Protein AF-A0A7K1CAY2-F1 (afdb_monomer_lite)

Sequence (164 aa):
MCGIIALSARPTSRSTPRGADILARLDAAVACGHDIVAATAHLATVNDLLKGVPGVMALADNLELMAGIEARLARLDETIAVADVALESADLDPEGLEVAAARLIAARDVVWSIGRDRLRTARLVAELAGRDAGVAALSGYLMIQQAFAAIDRMEVRGRDSAGI

Radius of gyration: 18.16 Å; chains: 1; bounding box: 38×32×47 Å

Structure (mmCIF, N/CA/C/O backbone):
data_AF-A0A7K1CAY2-F1
#
_entry.id   AF-A0A7K1CAY2-F1
#
loop_
_atom_site.group_PDB
_atom_site.id
_atom_site.type_symbol
_atom_site.label_atom_id
_atom_site.label_alt_id
_atom_site.label_comp_id
_atom_site.label_asym_id
_atom_site.label_entity_id
_atom_site.label_seq_id
_atom_site.pdbx_PDB_ins_code
_atom_site.Cartn_x
_atom_site.Cartn_y
_atom_site.Cartn_z
_atom_site.occupancy
_atom_site.B_iso_or_equiv
_atom_site.auth_seq_id
_atom_site.auth_comp_id
_atom_site.auth_asym_id
_atom_site.auth_atom_id
_atom_site.pdbx_PDB_model_num
ATOM 1 N N . MET A 1 1 ? 18.525 18.758 18.098 1.00 61.78 1 MET A N 1
ATOM 2 C CA . MET A 1 1 ? 17.645 19.791 17.479 1.00 61.78 1 MET A CA 1
ATOM 3 C C . MET A 1 1 ? 16.191 19.370 17.675 1.00 61.78 1 MET A C 1
ATOM 5 O O . MET A 1 1 ? 15.855 18.280 17.239 1.00 61.78 1 MET A O 1
ATOM 9 N N . CYS A 1 2 ? 15.360 20.171 18.352 1.00 70.00 2 CYS A N 1
ATOM 10 C CA . CYS A 1 2 ? 14.014 19.748 18.777 1.00 70.00 2 CYS A CA 1
ATOM 11 C C . CYS A 1 2 ? 12.979 19.859 17.641 1.00 70.00 2 CYS A C 1
ATOM 13 O O . CYS A 1 2 ? 12.921 20.887 16.963 1.00 70.00 2 CYS A O 1
ATOM 15 N N . GLY A 1 3 ? 12.171 18.817 17.430 1.00 73.25 3 GLY A N 1
ATOM 16 C CA . GLY A 1 3 ? 11.009 18.827 16.531 1.00 73.25 3 GLY A CA 1
ATOM 17 C C . GLY A 1 3 ? 9.683 18.923 17.294 1.00 73.25 3 GLY A C 1
ATOM 18 O O . GLY A 1 3 ? 9.594 18.478 18.435 1.00 73.25 3 GLY A O 1
ATOM 19 N N . ILE A 1 4 ? 8.649 19.491 16.667 1.00 79.62 4 ILE A N 1
ATOM 20 C CA . ILE A 1 4 ? 7.267 19.469 17.174 1.00 79.62 4 ILE A CA 1
ATOM 21 C C . ILE A 1 4 ? 6.393 18.815 16.107 1.00 79.62 4 ILE A C 1
ATOM 23 O O . ILE A 1 4 ? 6.441 19.218 14.943 1.00 79.62 4 ILE A O 1
ATOM 27 N N . ILE A 1 5 ? 5.593 17.827 16.505 1.00 81.06 5 ILE A N 1
ATOM 28 C CA . ILE A 1 5 ? 4.565 17.220 15.661 1.00 81.06 5 ILE A CA 1
ATOM 29 C C . ILE A 1 5 ? 3.205 17.703 16.150 1.00 81.06 5 ILE A C 1
ATOM 31 O O . ILE A 1 5 ? 2.806 17.398 17.262 1.00 81.06 5 ILE A O 1
ATOM 35 N N . ALA A 1 6 ? 2.468 18.407 15.294 1.00 83.06 6 ALA A N 1
ATOM 36 C CA . ALA A 1 6 ? 1.074 18.746 15.551 1.00 83.06 6 ALA A CA 1
ATOM 37 C C . ALA A 1 6 ? 0.173 17.927 14.624 1.00 83.06 6 ALA A C 1
ATOM 39 O O . ALA A 1 6 ? 0.291 18.008 13.399 1.00 83.06 6 ALA A O 1
ATOM 40 N N . LEU A 1 7 ? -0.744 17.154 15.204 1.00 84.75 7 LEU A N 1
ATOM 41 C CA . LEU A 1 7 ? -1.746 16.395 14.462 1.00 84.75 7 LEU A CA 1
ATOM 42 C C . LEU A 1 7 ? -3.135 16.950 14.761 1.00 84.75 7 LEU A C 1
ATOM 44 O O . LEU A 1 7 ? -3.523 17.109 15.915 1.00 84.75 7 LEU A O 1
ATOM 48 N N . SER A 1 8 ? -3.912 17.201 13.711 1.00 83.62 8 SER A N 1
ATOM 49 C CA . SER A 1 8 ? -5.311 17.606 13.823 1.00 83.62 8 SER A CA 1
ATOM 50 C C . SER A 1 8 ? -6.178 16.645 13.021 1.00 83.62 8 SER A C 1
ATOM 52 O O . SER A 1 8 ? -6.005 16.498 11.810 1.00 83.62 8 SER A O 1
ATOM 54 N N . ALA A 1 9 ? -7.105 15.977 13.705 1.00 76.19 9 ALA A N 1
ATOM 55 C CA . ALA A 1 9 ? -8.081 15.112 13.062 1.00 76.19 9 ALA A CA 1
ATOM 56 C C . ALA A 1 9 ? -9.321 15.922 12.677 1.00 76.19 9 ALA A C 1
ATOM 58 O O . ALA A 1 9 ? -9.921 16.601 13.509 1.00 76.19 9 ALA A O 1
ATOM 59 N N . ARG A 1 10 ? -9.754 15.783 11.422 1.00 79.56 10 ARG A N 1
ATOM 60 C CA . ARG A 1 10 ? -11.102 16.167 10.995 1.00 79.56 10 ARG A CA 1
ATOM 61 C C . ARG A 1 10 ? -11.958 14.900 10.893 1.00 79.56 10 ARG A C 1
ATOM 63 O O . ARG A 1 10 ? -11.478 13.924 10.311 1.00 79.56 10 ARG A O 1
ATOM 70 N N . PRO A 1 11 ? -13.212 14.906 11.383 1.00 78.12 11 PRO A N 1
ATOM 71 C CA . PRO A 1 11 ? -14.149 13.818 11.129 1.00 78.12 11 PRO A CA 1
ATOM 72 C C . PRO A 1 11 ? -14.226 13.502 9.634 1.00 78.12 11 PRO A C 1
ATOM 74 O O . PRO A 1 11 ? -14.328 14.404 8.799 1.00 78.12 11 PRO A O 1
ATOM 77 N N . THR A 1 12 ? -14.132 12.221 9.286 1.00 80.75 12 THR A N 1
ATOM 78 C CA . THR A 1 12 ? -14.164 11.808 7.883 1.00 80.75 12 THR A CA 1
ATOM 79 C C . THR A 1 12 ? -15.585 11.883 7.324 1.00 80.75 12 THR A C 1
ATOM 81 O O . THR A 1 12 ? -16.537 11.474 7.982 1.00 80.75 12 THR A O 1
ATOM 84 N N . SER A 1 13 ? -15.726 12.396 6.102 1.00 84.88 13 SER A N 1
ATOM 85 C CA . SER A 1 13 ? -16.974 12.363 5.324 1.00 84.88 13 SER A CA 1
ATOM 86 C C . SER A 1 13 ? -16.949 11.310 4.212 1.00 84.88 13 SER A C 1
ATOM 88 O O . SER A 1 13 ? -17.942 11.124 3.511 1.00 84.88 13 SER A O 1
ATOM 90 N N . ARG A 1 14 ? -15.811 10.631 4.019 1.00 92.56 14 ARG A N 1
ATOM 91 C CA . ARG A 1 14 ? -15.640 9.617 2.978 1.00 92.56 14 ARG A CA 1
ATOM 92 C C . ARG A 1 14 ? -16.197 8.286 3.471 1.00 92.56 14 ARG A C 1
ATOM 94 O O . ARG A 1 14 ? -15.875 7.852 4.573 1.00 92.56 14 ARG A O 1
ATOM 101 N N . SER A 1 15 ? -16.994 7.628 2.636 1.00 93.00 15 SER A N 1
ATOM 102 C CA . SER A 1 15 ? -17.505 6.288 2.922 1.00 93.00 15 SER A CA 1
ATOM 103 C C . SER A 1 15 ? -16.371 5.267 3.016 1.00 93.00 15 SER A C 1
ATOM 105 O O . SER A 1 15 ? -15.391 5.340 2.266 1.00 93.00 15 SER A O 1
ATOM 107 N N . THR A 1 16 ? -16.533 4.278 3.894 1.00 96.12 16 THR A N 1
ATOM 108 C CA . THR A 1 16 ? -15.648 3.111 3.963 1.00 96.12 16 THR A CA 1
ATOM 109 C C . THR A 1 16 ? -15.616 2.412 2.598 1.00 96.12 16 THR A C 1
ATOM 111 O O . THR A 1 16 ? -16.679 2.059 2.081 1.00 96.12 16 THR A O 1
ATOM 114 N N . PRO A 1 17 ? -14.437 2.242 1.971 1.00 96.75 17 PRO A N 1
ATOM 115 C CA . PRO A 1 17 ? -14.335 1.530 0.704 1.00 96.75 17 PRO A CA 1
ATOM 116 C C . PRO A 1 17 ? -14.711 0.059 0.899 1.00 96.75 17 PRO A C 1
ATOM 118 O O . PRO A 1 17 ? -14.364 -0.552 1.910 1.00 96.75 17 PRO A O 1
ATOM 121 N N . ARG A 1 18 ? -15.406 -0.529 -0.077 1.00 97.12 18 ARG A N 1
ATOM 122 C CA . ARG A 1 18 ? -15.761 -1.951 -0.015 1.00 97.12 18 ARG A CA 1
ATOM 123 C C . ARG A 1 18 ? -14.544 -2.798 -0.376 1.00 97.12 18 ARG A C 1
ATOM 125 O O . ARG A 1 18 ? -13.857 -2.503 -1.352 1.00 97.12 18 ARG A O 1
ATOM 132 N N . GLY A 1 19 ? -14.332 -3.892 0.356 1.00 97.56 19 GLY A N 1
ATOM 133 C CA . GLY A 1 19 ? -13.241 -4.836 0.083 1.00 97.56 19 GLY A CA 1
ATOM 134 C C . GLY A 1 19 ? -13.245 -5.350 -1.360 1.00 97.56 19 GLY A C 1
ATOM 135 O O . GLY A 1 19 ? -12.201 -5.375 -2.002 1.00 97.56 19 GLY A O 1
ATOM 136 N N . ALA A 1 20 ? -14.427 -5.645 -1.912 1.00 97.62 20 ALA A N 1
ATOM 137 C CA . ALA A 1 20 ? -14.576 -6.070 -3.304 1.00 97.62 20 ALA A CA 1
ATOM 138 C C . ALA A 1 20 ? -14.075 -5.021 -4.315 1.00 97.62 20 ALA A C 1
ATOM 140 O O . ALA A 1 20 ? -13.412 -5.383 -5.282 1.00 97.62 20 ALA A O 1
ATOM 141 N N . ASP A 1 21 ? -14.329 -3.727 -4.076 1.00 97.69 21 ASP A N 1
ATOM 142 C CA . ASP A 1 21 ? -13.867 -2.652 -4.966 1.00 97.69 21 ASP A CA 1
ATOM 143 C C . ASP A 1 21 ? -12.334 -2.508 -4.914 1.00 97.69 21 ASP A C 1
ATOM 145 O O . ASP A 1 21 ? -11.694 -2.237 -5.932 1.00 97.69 21 ASP A O 1
ATOM 149 N N . ILE A 1 22 ? -11.738 -2.712 -3.731 1.00 98.50 22 ILE A N 1
ATOM 150 C CA . ILE A 1 22 ? -10.280 -2.701 -3.535 1.00 98.50 22 ILE A CA 1
ATOM 151 C C . ILE A 1 22 ? -9.638 -3.875 -4.278 1.00 98.50 22 ILE A C 1
ATOM 153 O O . ILE A 1 22 ? -8.713 -3.671 -5.065 1.00 98.50 22 ILE A O 1
ATOM 157 N N . LEU A 1 23 ? -10.141 -5.093 -4.056 1.00 98.69 23 LEU A N 1
ATOM 158 C CA . LEU A 1 23 ? -9.601 -6.302 -4.676 1.00 98.69 23 LEU A CA 1
ATOM 159 C C . LEU A 1 23 ? -9.759 -6.268 -6.197 1.00 98.69 23 LEU A C 1
ATOM 161 O O . LEU A 1 23 ? -8.784 -6.527 -6.891 1.00 98.69 23 LEU A O 1
ATOM 165 N N . ALA A 1 24 ? -10.913 -5.839 -6.715 1.00 98.50 24 ALA A N 1
ATOM 166 C CA . ALA A 1 24 ? -11.129 -5.704 -8.154 1.00 98.50 24 ALA A CA 1
ATOM 167 C C . ALA A 1 24 ? -10.134 -4.730 -8.810 1.00 98.50 24 ALA A C 1
ATOM 169 O O . ALA A 1 24 ? -9.645 -4.984 -9.909 1.00 98.50 24 ALA A O 1
ATOM 170 N N . ARG A 1 25 ? -9.788 -3.621 -8.139 1.00 98.44 25 ARG A N 1
ATOM 171 C CA . ARG A 1 25 ? -8.772 -2.688 -8.653 1.00 98.44 25 ARG A CA 1
ATOM 172 C C . ARG A 1 25 ? -7.358 -3.251 -8.599 1.00 98.44 25 ARG A C 1
ATOM 174 O O . ARG A 1 25 ? -6.581 -2.980 -9.508 1.00 98.44 25 ARG A O 1
ATOM 181 N N . LEU A 1 26 ? -7.018 -4.011 -7.564 1.00 98.69 26 LEU A N 1
ATOM 182 C 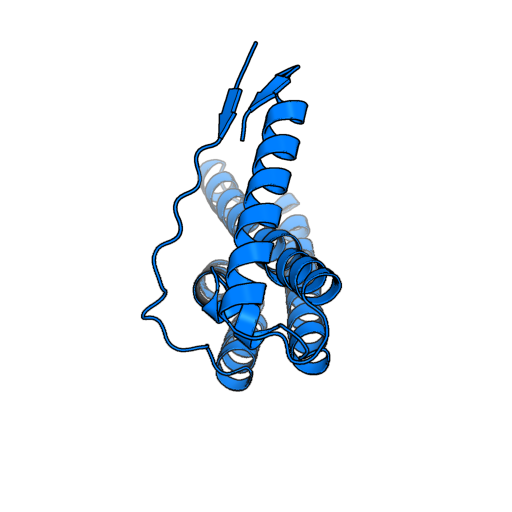CA . LEU A 1 26 ? -5.728 -4.696 -7.496 1.00 98.69 26 LEU A CA 1
ATOM 183 C C . LEU A 1 26 ? -5.630 -5.814 -8.538 1.00 98.69 26 LEU A C 1
ATOM 185 O O . LEU A 1 26 ? -4.582 -5.977 -9.151 1.00 98.69 26 LEU A O 1
ATOM 189 N N . ASP A 1 27 ? -6.721 -6.535 -8.791 1.00 98.75 27 ASP A N 1
ATOM 190 C CA . ASP A 1 27 ? -6.794 -7.527 -9.864 1.00 98.75 27 ASP A CA 1
ATOM 191 C C . ASP A 1 27 ? -6.616 -6.862 -11.238 1.00 98.75 27 ASP A C 1
ATOM 193 O O . ASP A 1 27 ? -5.882 -7.383 -12.075 1.00 98.75 27 ASP A O 1
ATOM 197 N N . ALA A 1 28 ? -7.187 -5.669 -11.450 1.00 98.62 28 ALA A N 1
ATOM 198 C CA . ALA A 1 28 ? -6.926 -4.869 -12.648 1.00 98.62 28 ALA A CA 1
ATOM 199 C C . ALA A 1 28 ? -5.451 -4.441 -12.760 1.00 98.62 28 ALA A C 1
ATOM 201 O O . ALA A 1 28 ? -4.879 -4.544 -13.840 1.00 98.62 28 ALA A O 1
ATOM 202 N N . ALA A 1 29 ? -4.815 -4.035 -11.652 1.00 98.56 29 ALA A N 1
ATOM 203 C CA . ALA A 1 29 ? -3.386 -3.711 -11.635 1.00 98.56 29 ALA A CA 1
ATOM 204 C C . ALA A 1 29 ? -2.517 -4.918 -12.025 1.00 98.56 29 ALA A C 1
ATOM 206 O O . ALA A 1 29 ? -1.588 -4.780 -12.812 1.00 98.56 29 ALA A O 1
ATOM 207 N N . VAL A 1 30 ? -2.838 -6.110 -11.510 1.00 98.44 30 VAL A N 1
ATOM 208 C CA . VAL A 1 30 ? -2.148 -7.361 -11.868 1.00 98.44 30 VAL A CA 1
ATOM 209 C C . VAL A 1 30 ? -2.375 -7.712 -13.342 1.00 98.44 30 VAL A C 1
ATOM 211 O O . VAL A 1 30 ? -1.454 -8.167 -14.017 1.00 98.44 30 VAL A O 1
ATOM 214 N N . ALA A 1 31 ? -3.582 -7.485 -13.864 1.00 98.31 31 ALA A N 1
ATOM 215 C CA . ALA A 1 31 ? -3.920 -7.767 -15.258 1.00 98.31 31 ALA A CA 1
ATOM 216 C C . ALA A 1 31 ? -3.187 -6.864 -16.269 1.00 98.31 31 ALA A C 1
ATOM 218 O O . ALA A 1 31 ? -3.067 -7.249 -17.431 1.00 98.31 31 ALA A O 1
ATOM 219 N N . CYS A 1 32 ? -2.660 -5.706 -15.848 1.00 97.81 32 CYS A N 1
ATOM 220 C CA . CYS A 1 32 ? -1.808 -4.854 -16.687 1.00 97.81 32 CYS A CA 1
ATOM 221 C C . CYS A 1 32 ? -0.493 -5.540 -17.102 1.00 97.81 32 CYS A C 1
ATOM 223 O O . CYS A 1 32 ? 0.124 -5.126 -18.086 1.00 97.81 32 CYS A O 1
ATOM 225 N N . GLY A 1 33 ? -0.054 -6.580 -16.382 1.00 94.88 33 GLY A N 1
ATOM 226 C CA . GLY A 1 33 ? 1.194 -7.284 -16.669 1.00 94.88 33 GLY A CA 1
ATOM 227 C C . GLY A 1 33 ? 2.387 -6.326 -16.677 1.00 94.88 33 GLY A C 1
ATOM 228 O O . GLY A 1 33 ? 2.654 -5.655 -15.686 1.00 94.88 33 GLY A O 1
ATOM 229 N N . HIS A 1 34 ? 3.083 -6.238 -17.811 1.00 92.25 34 HIS A N 1
ATOM 230 C CA . HIS A 1 34 ? 4.277 -5.401 -17.968 1.00 92.25 34 HIS A CA 1
ATOM 231 C C . HIS A 1 34 ? 3.980 -3.908 -18.215 1.00 92.25 34 HIS A C 1
ATOM 233 O O . HIS A 1 34 ? 4.918 -3.116 -18.302 1.00 92.25 34 HIS A O 1
ATOM 239 N N . ASP A 1 35 ? 2.711 -3.488 -18.320 1.00 96.88 35 ASP A N 1
ATOM 240 C CA . ASP A 1 35 ? 2.365 -2.061 -18.338 1.00 96.88 35 ASP A CA 1
ATOM 241 C C . ASP A 1 35 ? 2.425 -1.479 -16.916 1.00 96.88 35 ASP A C 1
ATOM 243 O O . ASP A 1 35 ? 1.424 -1.343 -16.205 1.00 96.88 35 ASP A O 1
ATOM 247 N N . ILE A 1 36 ? 3.648 -1.136 -16.503 1.00 97.19 36 ILE A N 1
ATOM 248 C CA . ILE A 1 36 ? 3.950 -0.589 -15.177 1.00 97.19 36 ILE A CA 1
ATOM 249 C C . ILE A 1 36 ? 3.214 0.730 -14.931 1.00 97.19 36 ILE A C 1
ATOM 251 O O . ILE A 1 36 ? 2.810 1.008 -13.801 1.00 97.19 36 ILE A O 1
ATOM 255 N N . VAL A 1 37 ? 3.000 1.547 -15.965 1.00 97.69 37 VAL A N 1
ATOM 256 C CA . VAL A 1 37 ? 2.333 2.847 -15.816 1.00 97.69 37 VAL A CA 1
ATOM 257 C C . VAL A 1 37 ? 0.858 2.639 -15.487 1.00 97.69 37 VAL A C 1
ATOM 259 O O . VAL A 1 37 ? 0.359 3.220 -14.517 1.00 97.69 37 VAL A O 1
ATOM 262 N N . ALA A 1 38 ? 0.172 1.773 -16.236 1.00 98.00 38 ALA A N 1
ATOM 263 C CA . ALA A 1 38 ? -1.222 1.439 -15.966 1.00 98.00 38 ALA A CA 1
ATOM 264 C C . ALA A 1 38 ? -1.389 0.761 -14.595 1.00 98.00 38 ALA A C 1
ATOM 266 O O . ALA A 1 38 ? -2.250 1.168 -13.807 1.00 98.00 38 ALA A O 1
ATOM 267 N N . ALA A 1 39 ? -0.521 -0.201 -14.258 1.00 98.38 39 ALA A N 1
ATOM 268 C CA . ALA A 1 39 ? -0.533 -0.862 -12.952 1.00 98.38 39 ALA A CA 1
ATOM 269 C C . ALA A 1 39 ? -0.361 0.148 -11.802 1.00 98.38 39 ALA A C 1
ATOM 271 O O . ALA A 1 39 ? -1.125 0.138 -10.831 1.00 98.38 39 ALA A O 1
ATOM 272 N N . THR A 1 40 ? 0.585 1.082 -11.942 1.00 98.62 40 THR A N 1
ATOM 273 C CA . THR A 1 40 ? 0.852 2.132 -10.946 1.00 98.62 40 THR A CA 1
ATOM 274 C C . THR A 1 40 ? -0.357 3.042 -10.740 1.00 98.62 40 THR A C 1
ATOM 276 O O . THR A 1 40 ? -0.668 3.392 -9.602 1.00 98.62 40 THR A O 1
ATOM 279 N N . ALA A 1 41 ? -1.101 3.386 -11.795 1.00 98.62 41 ALA A N 1
ATOM 280 C CA . ALA A 1 41 ? -2.312 4.201 -11.676 1.00 98.62 41 ALA A CA 1
ATOM 281 C C . ALA A 1 41 ? -3.426 3.495 -10.872 1.00 98.62 41 ALA A C 1
ATOM 283 O O . ALA A 1 41 ? -4.094 4.110 -10.026 1.00 98.62 41 ALA A O 1
ATOM 284 N N . HIS A 1 42 ? -3.605 2.187 -11.083 1.00 98.62 42 HIS A N 1
ATOM 285 C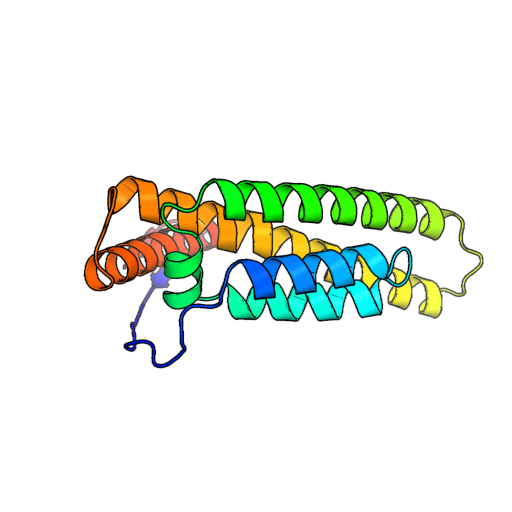 CA . HIS A 1 42 ? -4.525 1.382 -10.279 1.00 98.62 42 HIS A CA 1
ATOM 286 C C . HIS A 1 42 ? -4.084 1.316 -8.812 1.00 98.62 42 HIS A C 1
ATOM 288 O O . HIS A 1 42 ? -4.905 1.548 -7.917 1.00 98.62 42 HIS A O 1
ATOM 294 N N . LEU A 1 43 ? -2.793 1.081 -8.564 1.00 98.62 43 LEU A N 1
ATOM 295 C CA . LEU A 1 43 ? -2.217 1.041 -7.220 1.00 98.62 43 LEU A CA 1
ATOM 296 C C . LEU A 1 43 ? -2.336 2.380 -6.494 1.00 98.62 43 LEU A C 1
ATOM 298 O O . LEU A 1 43 ? -2.717 2.406 -5.326 1.00 98.62 43 LEU A O 1
ATOM 302 N N . ALA A 1 44 ? -2.100 3.498 -7.182 1.00 98.56 44 ALA A N 1
ATOM 303 C CA . ALA A 1 44 ? -2.269 4.835 -6.621 1.00 98.56 44 ALA A CA 1
ATOM 304 C C . ALA A 1 44 ? -3.712 5.060 -6.154 1.00 98.56 44 ALA A C 1
ATOM 306 O O . ALA A 1 44 ? -3.939 5.530 -5.037 1.00 98.56 44 ALA A O 1
ATOM 307 N N . THR A 1 45 ? -4.691 4.615 -6.948 1.00 98.44 45 THR A N 1
ATOM 308 C CA . THR A 1 45 ? -6.100 4.694 -6.546 1.00 98.44 45 THR A CA 1
ATOM 309 C C . THR A 1 45 ? -6.387 3.844 -5.306 1.00 98.44 45 THR A C 1
ATOM 311 O O . THR A 1 45 ? -7.092 4.289 -4.402 1.00 98.44 45 THR A O 1
ATOM 314 N N . VAL A 1 46 ? -5.848 2.624 -5.230 1.00 98.56 46 VAL A N 1
ATOM 315 C CA . VAL A 1 46 ? -6.013 1.759 -4.049 1.00 98.56 46 VAL A CA 1
ATOM 316 C C . VAL A 1 46 ? -5.364 2.388 -2.817 1.00 98.56 46 VAL A C 1
ATOM 318 O O . VAL A 1 46 ? -5.987 2.441 -1.757 1.00 98.56 46 VAL A O 1
ATOM 321 N N . ASN A 1 47 ? -4.154 2.931 -2.956 1.00 98.44 47 ASN A N 1
ATOM 322 C CA . ASN A 1 47 ? -3.472 3.648 -1.884 1.00 98.44 47 ASN A CA 1
ATOM 323 C C . ASN A 1 47 ? -4.340 4.798 -1.350 1.00 98.44 47 ASN A C 1
ATOM 325 O O . ASN A 1 47 ? -4.488 4.939 -0.137 1.00 98.44 47 ASN A O 1
ATOM 329 N N . ASP A 1 48 ? -4.970 5.572 -2.238 1.00 97.31 48 ASP A N 1
ATOM 330 C CA . ASP A 1 48 ? -5.878 6.660 -1.866 1.00 97.31 48 ASP A CA 1
ATOM 331 C C . ASP A 1 48 ? -7.151 6.168 -1.171 1.00 97.31 48 ASP A C 1
ATOM 333 O O . ASP A 1 48 ? -7.557 6.730 -0.148 1.00 97.31 48 ASP A O 1
ATOM 337 N N . LEU A 1 49 ? -7.753 5.079 -1.658 1.00 97.31 49 LEU A N 1
ATOM 338 C CA . LEU A 1 49 ? -8.906 4.455 -1.008 1.00 97.31 49 LEU A CA 1
ATOM 339 C C . LEU A 1 49 ? -8.581 3.994 0.418 1.00 97.31 49 LEU A C 1
ATOM 341 O O . LEU A 1 49 ? -9.445 4.072 1.294 1.00 97.31 49 LEU A O 1
ATOM 345 N N . LEU A 1 50 ? -7.346 3.570 0.677 1.00 97.69 50 LEU A N 1
ATOM 346 C CA . LEU A 1 50 ? -6.900 3.084 1.982 1.00 97.69 50 LEU A CA 1
ATOM 347 C C . LEU A 1 50 ? -6.395 4.193 2.925 1.00 97.69 50 LEU A C 1
ATOM 349 O O . LEU A 1 50 ? -6.025 3.905 4.064 1.00 97.69 50 LEU A O 1
ATOM 353 N N . LYS A 1 51 ? -6.390 5.467 2.512 1.00 94.75 51 LYS A N 1
ATOM 354 C CA . LYS A 1 51 ? -5.945 6.576 3.375 1.00 94.75 51 LYS A CA 1
ATOM 355 C C . LYS A 1 51 ? -6.929 6.886 4.506 1.00 94.75 51 LYS A C 1
ATOM 357 O O . LYS A 1 51 ? -8.132 7.049 4.292 1.00 94.75 51 LYS A O 1
ATOM 362 N N . GLY A 1 52 ? -6.389 7.122 5.699 1.00 93.81 52 GLY A N 1
ATOM 363 C CA . GLY A 1 52 ? -7.137 7.657 6.837 1.00 93.81 52 GLY A CA 1
ATOM 364 C C . GLY A 1 52 ? -8.117 6.663 7.463 1.00 93.81 52 GLY A C 1
ATOM 365 O O . GLY A 1 52 ? -8.074 5.463 7.196 1.00 93.81 52 GLY A O 1
ATOM 366 N N . VAL A 1 53 ? -9.024 7.189 8.290 1.00 95.00 53 VAL A N 1
ATOM 367 C CA . VAL A 1 53 ? -9.986 6.390 9.069 1.00 95.00 53 VAL A CA 1
ATOM 368 C C . VAL A 1 53 ? -10.835 5.446 8.205 1.00 95.00 53 VAL A C 1
ATOM 370 O O . VAL A 1 53 ? -10.917 4.281 8.575 1.00 95.00 53 VAL A O 1
ATOM 373 N N . PRO A 1 54 ? -11.398 5.840 7.041 1.00 95.56 54 PRO A N 1
ATOM 374 C CA . PRO A 1 54 ? -12.203 4.910 6.243 1.00 95.56 54 PRO A CA 1
ATOM 375 C C . PRO A 1 54 ? -11.396 3.715 5.724 1.00 95.56 54 PRO A C 1
ATOM 377 O O . PRO A 1 54 ? -11.920 2.611 5.644 1.00 95.56 54 PRO A O 1
ATOM 380 N N . GLY A 1 55 ? -10.116 3.915 5.392 1.00 96.75 55 GLY A N 1
ATOM 381 C CA . GLY A 1 55 ? -9.233 2.819 4.997 1.00 96.75 55 GLY A CA 1
ATOM 382 C C . GLY A 1 55 ? -8.956 1.863 6.154 1.00 96.75 55 GLY A C 1
ATOM 383 O O . GLY A 1 55 ? -9.057 0.654 5.982 1.00 96.75 55 GLY A O 1
ATOM 384 N N . VAL A 1 56 ? -8.695 2.403 7.349 1.00 96.56 56 VAL A N 1
ATOM 385 C CA . VAL A 1 56 ? -8.562 1.591 8.567 1.00 96.56 56 VAL A CA 1
ATOM 386 C C . VAL A 1 56 ? -9.850 0.828 8.853 1.00 96.56 56 VAL A C 1
ATOM 388 O O . VAL A 1 56 ? -9.779 -0.362 9.096 1.00 96.56 56 VAL A O 1
ATOM 391 N N . MET A 1 57 ? -11.020 1.459 8.753 1.00 95.50 57 MET A N 1
ATOM 392 C CA . MET A 1 57 ? -12.310 0.788 8.960 1.00 95.50 57 MET A CA 1
ATOM 393 C C . MET A 1 57 ? -12.564 -0.352 7.970 1.00 95.50 57 MET A C 1
ATOM 395 O O . MET A 1 57 ? -13.221 -1.320 8.325 1.00 95.50 57 MET A O 1
ATOM 399 N N . ALA A 1 58 ? -12.078 -0.243 6.730 1.00 96.56 58 ALA A N 1
ATOM 400 C CA . ALA A 1 58 ? -12.222 -1.316 5.749 1.00 96.56 58 ALA A CA 1
ATOM 401 C C . ALA A 1 58 ? -11.334 -2.530 6.072 1.00 96.56 58 ALA A C 1
ATOM 403 O O . ALA A 1 58 ? -11.690 -3.655 5.728 1.00 96.56 58 ALA A O 1
ATOM 404 N N . LEU A 1 59 ? -10.175 -2.287 6.691 1.00 96.88 59 LEU A N 1
ATOM 405 C CA . LEU A 1 59 ? -9.140 -3.288 6.959 1.00 96.88 59 LEU A CA 1
ATOM 406 C C . LEU A 1 59 ? -9.210 -3.874 8.376 1.00 96.88 59 LEU A C 1
ATOM 408 O O . LEU A 1 59 ? -8.833 -5.027 8.569 1.00 96.88 59 LEU A O 1
ATOM 412 N N . ALA A 1 60 ? -9.646 -3.083 9.358 1.00 92.44 60 ALA A N 1
ATOM 413 C CA . ALA A 1 60 ? -9.754 -3.489 10.753 1.00 92.44 60 ALA A CA 1
ATOM 414 C C . ALA A 1 60 ? -10.670 -4.711 10.862 1.00 92.44 60 ALA A C 1
ATOM 416 O O . ALA A 1 60 ? -11.732 -4.753 10.244 1.00 92.44 60 ALA A O 1
ATOM 417 N N . ASP A 1 61 ? -10.210 -5.723 11.596 1.00 85.81 61 ASP A N 1
ATOM 418 C CA . ASP A 1 61 ? -10.876 -7.020 11.765 1.00 85.81 61 ASP A CA 1
ATOM 419 C C . ASP A 1 61 ? -11.188 -7.792 10.462 1.00 85.81 61 ASP A C 1
ATOM 421 O O . ASP A 1 61 ? -11.877 -8.810 10.494 1.00 85.81 61 ASP A O 1
ATOM 425 N N . ASN A 1 62 ? -10.628 -7.390 9.312 1.00 94.00 62 ASN A N 1
ATOM 426 C CA . ASN A 1 62 ? -10.843 -8.056 8.025 1.00 94.00 62 ASN A CA 1
ATOM 427 C C . ASN A 1 62 ? -9.579 -8.760 7.511 1.00 94.00 62 ASN A C 1
ATOM 429 O O . ASN A 1 62 ? -8.958 -8.354 6.525 1.00 94.00 62 ASN A O 1
ATOM 433 N N . LEU A 1 63 ? -9.200 -9.845 8.190 1.00 93.69 63 LEU A N 1
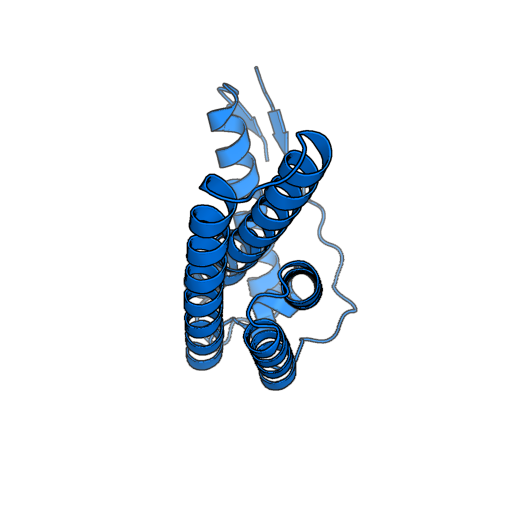ATOM 434 C CA . LEU A 1 63 ? -7.986 -10.611 7.881 1.00 93.69 63 LEU A CA 1
ATOM 435 C C . LEU A 1 63 ? -7.971 -11.164 6.448 1.00 93.69 63 LEU A C 1
ATOM 437 O O . LEU A 1 63 ? -6.914 -11.193 5.818 1.00 93.69 63 LEU A O 1
ATOM 441 N N . GLU A 1 64 ? -9.131 -11.561 5.922 1.00 96.94 64 GLU A N 1
ATOM 442 C CA . GLU A 1 64 ? -9.259 -12.070 4.554 1.00 96.94 64 GLU A CA 1
ATOM 443 C C . GLU A 1 64 ? -8.947 -10.983 3.519 1.00 96.94 64 GLU A C 1
ATOM 445 O O . GLU A 1 64 ? -8.158 -11.213 2.602 1.00 96.94 64 GLU A O 1
ATOM 450 N N . LEU A 1 65 ? -9.491 -9.773 3.693 1.00 97.81 65 LEU A N 1
ATOM 451 C CA . LEU A 1 65 ? -9.169 -8.647 2.818 1.00 97.81 65 LEU A CA 1
ATOM 452 C C . LEU A 1 65 ? -7.682 -8.295 2.895 1.00 97.81 65 LEU A C 1
ATOM 454 O O . LEU A 1 65 ? -7.063 -8.062 1.858 1.00 97.81 65 LEU A O 1
ATOM 458 N N . MET A 1 66 ? -7.096 -8.278 4.096 1.00 97.88 66 MET A N 1
ATOM 459 C CA . MET A 1 66 ? -5.669 -7.987 4.259 1.00 97.88 66 MET A CA 1
ATOM 460 C C . MET A 1 66 ? -4.801 -9.004 3.515 1.00 97.88 66 MET A C 1
ATOM 462 O O . MET A 1 66 ? -3.960 -8.603 2.713 1.00 97.88 66 MET A O 1
ATOM 466 N N . ALA A 1 67 ? -5.050 -10.301 3.717 1.00 98.25 67 ALA A N 1
ATOM 467 C CA . ALA A 1 67 ? -4.336 -11.368 3.018 1.00 98.25 67 ALA A CA 1
ATOM 468 C C . ALA A 1 67 ? -4.548 -11.291 1.496 1.00 98.25 67 ALA A C 1
ATOM 470 O O . ALA A 1 67 ? -3.611 -11.466 0.716 1.00 98.25 67 ALA A O 1
ATOM 471 N N . GLY A 1 68 ? -5.770 -10.964 1.064 1.00 98.62 68 GLY A N 1
ATOM 472 C CA . GLY A 1 68 ? -6.108 -10.762 -0.339 1.00 98.62 68 GLY A CA 1
ATOM 473 C C . GLY A 1 68 ? -5.306 -9.632 -0.985 1.00 98.62 68 GLY A C 1
ATOM 474 O O . GLY A 1 68 ? -4.816 -9.811 -2.102 1.00 98.62 68 GLY A O 1
ATOM 475 N N . ILE A 1 69 ? -5.141 -8.500 -0.293 1.00 98.75 69 ILE A N 1
ATOM 476 C CA . ILE A 1 69 ? -4.315 -7.378 -0.755 1.00 98.75 69 ILE A CA 1
ATOM 477 C C . ILE A 1 69 ? -2.842 -7.793 -0.803 1.00 98.75 69 ILE A C 1
ATOM 479 O O . ILE A 1 69 ? -2.198 -7.588 -1.828 1.00 98.75 69 ILE A O 1
ATOM 483 N N . GLU A 1 70 ? -2.314 -8.414 0.254 1.00 98.56 70 GLU A N 1
ATOM 484 C CA . GLU A 1 70 ? -0.902 -8.825 0.321 1.00 98.56 70 GLU A CA 1
ATOM 485 C C . GLU A 1 70 ? -0.510 -9.781 -0.799 1.00 98.56 70 GLU A C 1
ATOM 487 O O . GLU A 1 70 ? 0.519 -9.579 -1.439 1.00 98.56 70 GLU A O 1
ATOM 492 N N . ALA A 1 71 ? -1.357 -10.765 -1.101 1.00 98.62 71 ALA A N 1
ATOM 493 C CA . ALA A 1 71 ? -1.114 -11.689 -2.202 1.00 98.62 71 ALA A CA 1
ATOM 494 C C . ALA A 1 71 ? -0.982 -10.964 -3.555 1.00 98.62 71 ALA A C 1
ATOM 496 O O . ALA A 1 71 ? -0.193 -11.366 -4.407 1.00 98.62 71 ALA A O 1
ATOM 497 N N . ARG A 1 72 ? -1.739 -9.883 -3.767 1.00 98.62 72 ARG A N 1
ATOM 498 C CA . ARG A 1 72 ? -1.692 -9.094 -5.009 1.00 98.62 72 ARG A CA 1
ATOM 499 C C . ARG A 1 72 ? -0.483 -8.171 -5.049 1.00 98.62 72 ARG A C 1
ATOM 501 O O . ARG A 1 72 ? 0.147 -8.074 -6.096 1.00 98.62 72 ARG A O 1
ATOM 508 N N . LEU A 1 73 ? -0.127 -7.556 -3.920 1.00 98.62 73 LEU A N 1
ATOM 509 C CA . LEU A 1 73 ? 1.106 -6.774 -3.810 1.00 98.62 73 LEU A CA 1
ATOM 510 C C . LEU A 1 73 ? 2.339 -7.639 -4.082 1.00 98.62 73 LEU A C 1
ATOM 512 O O . LEU A 1 73 ? 3.180 -7.226 -4.864 1.00 98.62 73 LEU A O 1
ATOM 516 N N . ALA A 1 74 ? 2.395 -8.863 -3.546 1.00 98.44 74 ALA A N 1
ATOM 517 C CA . ALA A 1 74 ? 3.502 -9.787 -3.800 1.00 98.44 74 ALA A CA 1
ATOM 518 C C . ALA A 1 74 ? 3.663 -10.125 -5.295 1.00 98.44 74 ALA A C 1
ATOM 520 O O . ALA A 1 74 ? 4.776 -10.135 -5.814 1.00 98.44 74 ALA A O 1
ATOM 521 N N . ARG A 1 75 ? 2.553 -10.343 -6.014 1.00 98.12 75 ARG A N 1
ATOM 522 C CA . ARG A 1 75 ? 2.578 -10.577 -7.472 1.00 98.12 75 ARG A CA 1
ATOM 523 C C . ARG A 1 75 ? 3.050 -9.348 -8.254 1.00 98.12 75 ARG A C 1
ATOM 525 O O . ARG A 1 75 ? 3.732 -9.482 -9.269 1.00 98.12 75 ARG A O 1
ATOM 532 N N . LEU A 1 76 ? 2.668 -8.155 -7.805 1.00 98.38 76 LEU A N 1
ATOM 533 C CA . LEU A 1 76 ? 3.105 -6.900 -8.416 1.00 98.38 76 LEU A CA 1
ATOM 534 C C . LEU A 1 76 ? 4.585 -6.628 -8.143 1.00 98.38 76 LEU A C 1
ATOM 536 O O . LEU A 1 76 ? 5.283 -6.227 -9.064 1.00 98.38 76 LEU A O 1
ATOM 540 N N . ASP A 1 77 ? 5.073 -6.907 -6.934 1.00 97.94 77 ASP A N 1
ATOM 541 C CA . ASP A 1 77 ? 6.497 -6.821 -6.598 1.00 97.94 77 ASP A CA 1
ATOM 542 C C . ASP A 1 77 ? 7.339 -7.748 -7.481 1.00 97.94 77 ASP A C 1
ATOM 544 O O . ASP A 1 77 ? 8.361 -7.322 -8.014 1.00 97.94 77 ASP A O 1
ATOM 548 N N . GLU A 1 78 ? 6.892 -8.987 -7.710 1.00 97.75 78 GLU A N 1
ATOM 549 C CA . GLU A 1 78 ? 7.552 -9.912 -8.641 1.00 97.75 78 GLU A CA 1
ATOM 550 C C . GLU A 1 78 ? 7.575 -9.354 -10.073 1.00 97.75 78 GLU A C 1
ATOM 552 O O . GLU A 1 78 ? 8.614 -9.355 -10.730 1.00 97.75 78 GLU A O 1
ATOM 557 N N . THR A 1 79 ? 6.451 -8.801 -10.538 1.00 97.69 79 THR A N 1
ATOM 558 C CA . THR A 1 79 ? 6.353 -8.189 -11.874 1.00 97.69 79 THR A CA 1
ATOM 559 C C . THR A 1 79 ? 7.290 -6.984 -12.018 1.00 97.69 79 THR A C 1
ATOM 561 O O . THR A 1 79 ? 7.971 -6.845 -13.034 1.00 97.69 79 THR A O 1
ATOM 564 N N . ILE A 1 80 ? 7.362 -6.127 -10.993 1.00 97.56 80 ILE A N 1
ATOM 565 C CA . ILE A 1 80 ? 8.271 -4.975 -10.948 1.00 97.56 80 ILE A CA 1
ATOM 566 C C . ILE A 1 80 ? 9.725 -5.452 -10.956 1.00 97.56 80 ILE A C 1
ATOM 568 O O . ILE A 1 80 ? 10.522 -4.901 -11.706 1.00 97.56 80 ILE A O 1
ATOM 572 N N . ALA A 1 81 ? 10.069 -6.484 -10.181 1.00 97.06 81 ALA A N 1
ATOM 573 C CA . ALA A 1 81 ? 11.423 -7.033 -10.134 1.00 97.06 81 ALA A CA 1
ATOM 574 C C . ALA A 1 81 ? 11.870 -7.609 -11.488 1.00 97.06 81 ALA A C 1
ATOM 576 O O . ALA A 1 81 ? 12.998 -7.375 -11.914 1.00 97.06 81 ALA A O 1
ATOM 577 N N . VAL A 1 82 ? 10.983 -8.313 -12.198 1.00 96.81 82 VAL A N 1
ATOM 578 C CA . VAL A 1 82 ? 11.263 -8.802 -13.559 1.00 96.81 82 VAL A CA 1
ATOM 579 C C . VAL A 1 82 ? 11.502 -7.639 -14.527 1.00 96.81 82 VAL A C 1
ATOM 581 O O . VAL A 1 82 ? 12.433 -7.692 -15.331 1.00 96.81 82 VAL A O 1
ATOM 584 N N . ALA A 1 83 ? 10.696 -6.577 -14.443 1.00 96.06 83 ALA A N 1
ATOM 585 C CA . ALA A 1 83 ? 10.864 -5.393 -15.284 1.00 96.06 83 ALA A CA 1
ATOM 586 C C . ALA A 1 83 ? 12.162 -4.620 -14.973 1.00 96.06 83 ALA A C 1
ATOM 588 O O . ALA A 1 83 ? 12.790 -4.103 -15.892 1.00 96.06 83 ALA A O 1
ATOM 589 N N . ASP A 1 84 ? 12.580 -4.588 -13.705 1.00 96.19 84 ASP A N 1
ATOM 590 C CA . ASP A 1 84 ? 13.848 -4.004 -13.242 1.00 96.19 84 ASP A CA 1
ATOM 591 C C . ASP A 1 84 ? 15.047 -4.719 -13.880 1.00 96.19 84 ASP A C 1
ATOM 593 O O . ASP A 1 84 ? 15.887 -4.084 -14.512 1.00 96.19 84 ASP A O 1
ATOM 597 N N . VAL A 1 85 ? 15.066 -6.057 -13.829 1.00 96.44 85 VAL A N 1
ATOM 598 C CA . VAL A 1 85 ? 16.117 -6.875 -14.464 1.00 96.44 85 VAL A CA 1
ATOM 599 C C . VAL A 1 85 ? 16.122 -6.702 -15.984 1.00 96.44 85 VAL A C 1
ATOM 601 O O . VAL A 1 85 ? 17.182 -6.607 -16.600 1.00 96.44 85 VAL A O 1
ATOM 604 N N . ALA A 1 86 ? 14.947 -6.639 -16.616 1.00 94.75 86 ALA A N 1
ATOM 605 C CA . ALA A 1 86 ? 14.859 -6.407 -18.056 1.00 94.75 86 ALA A CA 1
ATOM 606 C C . ALA A 1 86 ? 15.450 -5.043 -18.456 1.00 94.75 86 ALA A C 1
ATOM 608 O O . ALA A 1 86 ? 16.082 -4.937 -19.510 1.00 94.75 86 ALA A O 1
ATOM 609 N N . LEU A 1 87 ? 15.290 -4.023 -17.604 1.00 94.94 87 LEU A N 1
ATOM 610 C CA . LEU A 1 87 ? 15.788 -2.674 -17.855 1.00 94.94 87 LEU A CA 1
ATOM 611 C C . LEU A 1 87 ? 17.323 -2.604 -17.901 1.00 94.94 87 LEU A C 1
ATOM 613 O O . LEU A 1 87 ? 17.860 -1.835 -18.693 1.00 94.94 87 LEU A O 1
ATOM 617 N N . GLU A 1 88 ? 18.030 -3.442 -17.134 1.00 93.00 88 GLU A N 1
ATOM 618 C CA . GLU A 1 88 ? 19.505 -3.492 -17.120 1.00 93.00 88 GLU A CA 1
ATOM 619 C C . GLU A 1 88 ? 20.121 -3.853 -18.482 1.00 93.00 88 GLU A C 1
ATOM 621 O O . GLU A 1 88 ? 21.266 -3.505 -18.765 1.00 93.00 88 GLU A O 1
ATOM 626 N N . SER A 1 89 ? 19.364 -4.554 -19.330 1.00 93.88 89 SER A N 1
ATOM 627 C CA . SER A 1 89 ? 19.797 -5.005 -20.660 1.00 93.88 89 SER A CA 1
ATOM 628 C C . SER A 1 89 ? 19.074 -4.301 -21.812 1.00 93.88 89 SER A C 1
ATOM 630 O O . SER A 1 89 ? 19.239 -4.685 -22.971 1.00 93.88 89 SER A O 1
ATOM 632 N N . ALA A 1 90 ? 18.255 -3.291 -21.506 1.00 93.12 90 ALA A N 1
ATOM 633 C CA . ALA A 1 90 ? 17.462 -2.586 -22.499 1.00 93.12 90 ALA A CA 1
ATOM 634 C C . ALA A 1 90 ? 18.341 -1.677 -23.374 1.00 93.12 90 ALA A C 1
ATOM 636 O O . ALA A 1 90 ? 19.130 -0.879 -22.871 1.00 93.12 90 ALA A O 1
ATOM 637 N N . ASP A 1 91 ? 18.161 -1.765 -24.692 1.00 95.56 91 ASP A N 1
ATOM 638 C CA . ASP A 1 91 ? 18.798 -0.870 -25.664 1.00 95.56 91 ASP A CA 1
ATOM 639 C C . ASP A 1 91 ? 17.993 0.437 -25.764 1.00 95.56 91 ASP A C 1
ATOM 641 O O . ASP A 1 91 ? 17.175 0.633 -26.666 1.00 95.56 91 ASP A O 1
ATOM 645 N N . LEU A 1 92 ? 18.144 1.283 -24.745 1.00 95.19 92 LEU A N 1
ATOM 646 C CA . LEU A 1 92 ? 17.525 2.603 -24.639 1.00 95.19 92 LEU A CA 1
ATOM 647 C C . LEU A 1 92 ? 18.608 3.681 -24.623 1.00 95.19 92 LEU A C 1
ATOM 649 O O . LEU A 1 92 ? 19.717 3.472 -24.129 1.00 95.19 92 LEU A O 1
ATOM 653 N N . ASP A 1 93 ? 18.267 4.865 -25.122 1.00 97.00 93 ASP A N 1
ATOM 654 C CA . ASP A 1 93 ? 19.090 6.044 -24.887 1.00 97.00 93 ASP A CA 1
ATOM 655 C C . ASP A 1 93 ? 19.041 6.459 -23.395 1.00 97.00 93 ASP A C 1
ATOM 657 O O . ASP A 1 93 ? 18.188 5.987 -22.633 1.00 97.00 93 ASP A O 1
ATOM 661 N N . PRO A 1 94 ? 19.965 7.324 -22.930 1.00 95.62 94 PRO A N 1
ATOM 662 C CA . PRO A 1 94 ? 20.022 7.705 -21.518 1.00 95.62 94 PRO A CA 1
ATOM 663 C C . PRO A 1 94 ? 18.714 8.299 -20.975 1.00 95.62 94 PRO A C 1
ATOM 665 O O . PRO A 1 94 ? 18.343 8.022 -19.836 1.00 95.62 94 PRO A O 1
ATOM 668 N N . GLU A 1 95 ? 17.999 9.081 -21.788 1.00 96.88 95 GLU A N 1
ATOM 669 C CA . GLU A 1 95 ? 16.725 9.697 -21.400 1.00 96.88 95 GLU A CA 1
ATOM 670 C C . GLU A 1 95 ? 15.608 8.648 -21.270 1.00 96.88 95 GLU A C 1
ATOM 672 O O . GLU A 1 95 ? 14.876 8.630 -20.277 1.00 96.88 95 GLU A O 1
ATOM 677 N N . GLY A 1 96 ? 15.506 7.714 -22.220 1.00 96.75 96 GLY A N 1
ATOM 678 C CA . GLY A 1 96 ? 14.563 6.602 -22.162 1.00 96.75 96 GLY A CA 1
ATOM 679 C C . GLY A 1 96 ? 14.803 5.686 -20.962 1.00 96.75 96 GLY A C 1
ATOM 680 O O . GLY A 1 96 ? 13.839 5.256 -20.318 1.00 96.75 96 GLY A O 1
ATOM 681 N N . LEU A 1 97 ? 16.071 5.435 -20.618 1.00 96.44 97 LEU A N 1
ATOM 682 C CA . LEU A 1 97 ? 16.454 4.659 -19.438 1.00 96.44 97 LEU A CA 1
ATOM 683 C C . LEU A 1 97 ? 16.028 5.356 -18.138 1.00 96.44 97 LEU A C 1
ATOM 685 O O . LEU A 1 97 ? 15.425 4.720 -17.271 1.00 96.44 97 LEU A O 1
ATOM 689 N N . GLU A 1 98 ? 16.281 6.661 -18.012 1.00 97.00 98 GLU A N 1
ATOM 690 C CA . GLU A 1 98 ? 15.881 7.449 -16.840 1.00 97.00 98 GLU A CA 1
ATOM 691 C C . GLU A 1 98 ? 14.356 7.454 -16.654 1.00 97.00 98 GLU A C 1
ATOM 693 O O . GLU A 1 98 ? 13.852 7.195 -15.557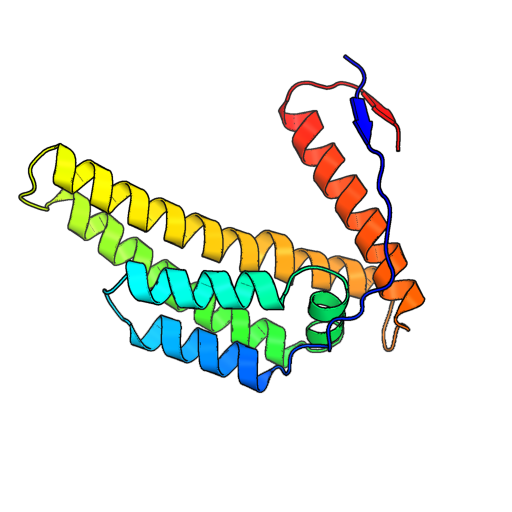 1.00 97.00 98 GLU A O 1
ATOM 698 N N . VAL A 1 99 ? 13.601 7.665 -17.737 1.00 97.31 99 VAL A N 1
ATOM 699 C CA . VAL A 1 99 ? 12.132 7.639 -17.711 1.00 97.31 99 VAL A CA 1
ATOM 700 C C . VAL A 1 99 ? 11.600 6.263 -17.299 1.00 97.31 99 VAL A C 1
ATOM 702 O O . VAL A 1 99 ? 10.647 6.175 -16.518 1.00 97.31 99 VAL A O 1
ATOM 705 N N . ALA A 1 100 ? 12.184 5.179 -17.810 1.00 96.38 100 ALA A N 1
ATOM 706 C CA . ALA A 1 100 ? 11.784 3.821 -17.455 1.00 96.38 100 ALA A CA 1
ATOM 707 C C . ALA A 1 100 ? 12.098 3.493 -15.985 1.00 96.38 100 ALA A C 1
ATOM 709 O O . ALA A 1 100 ? 11.222 2.996 -15.271 1.00 96.38 100 ALA A O 1
ATOM 710 N N . ALA A 1 101 ? 13.290 3.854 -15.504 1.00 96.81 101 ALA A N 1
ATOM 711 C CA . ALA A 1 101 ? 13.680 3.676 -14.108 1.00 96.81 101 ALA A CA 1
ATOM 712 C C . ALA A 1 101 ? 12.754 4.453 -13.157 1.00 96.81 101 ALA A C 1
ATOM 714 O O . ALA A 1 101 ? 12.270 3.903 -12.166 1.00 96.81 101 ALA A O 1
ATOM 715 N N . ALA A 1 102 ? 12.415 5.703 -13.491 1.00 97.75 102 ALA A N 1
ATOM 716 C CA . ALA A 1 102 ? 11.494 6.517 -12.700 1.00 97.75 102 ALA A CA 1
ATOM 717 C C . ALA A 1 102 ? 10.099 5.877 -12.565 1.00 97.75 102 ALA A C 1
ATOM 719 O O . ALA A 1 102 ? 9.479 5.949 -11.501 1.00 97.75 102 ALA A O 1
ATOM 720 N N . ARG A 1 103 ? 9.605 5.205 -13.615 1.00 97.69 103 ARG A N 1
ATOM 721 C CA . ARG A 1 103 ? 8.324 4.476 -13.576 1.00 97.69 103 ARG A CA 1
ATOM 722 C C . ARG A 1 103 ? 8.375 3.276 -12.631 1.00 97.69 103 ARG A C 1
ATOM 724 O O . ARG A 1 103 ? 7.423 3.067 -11.882 1.00 97.69 103 ARG A O 1
ATOM 731 N N . LEU A 1 104 ? 9.473 2.519 -12.632 1.00 97.75 104 LEU A N 1
ATOM 732 C CA . LEU A 1 104 ? 9.660 1.388 -11.716 1.00 97.75 104 LEU A CA 1
ATOM 733 C C . LEU A 1 104 ? 9.783 1.844 -10.260 1.00 97.75 104 LEU A C 1
ATOM 735 O O . LEU A 1 104 ? 9.193 1.227 -9.372 1.00 97.75 104 LEU A O 1
ATOM 739 N N . ILE A 1 105 ? 10.488 2.951 -10.014 1.00 97.94 105 ILE A N 1
ATOM 740 C CA . ILE A 1 105 ? 10.576 3.567 -8.684 1.00 97.94 105 ILE A CA 1
ATOM 741 C C . ILE A 1 105 ? 9.179 3.968 -8.198 1.00 97.94 105 ILE A C 1
ATOM 743 O O . ILE A 1 105 ? 8.779 3.569 -7.107 1.00 97.94 105 ILE A O 1
ATOM 747 N N . ALA A 1 106 ? 8.394 4.662 -9.029 1.00 98.00 106 ALA A N 1
ATOM 748 C CA . ALA A 1 106 ? 7.035 5.066 -8.671 1.00 98.00 106 ALA A CA 1
ATOM 749 C C . ALA A 1 106 ? 6.119 3.866 -8.355 1.00 98.00 106 ALA A C 1
ATOM 751 O O . ALA A 1 106 ? 5.322 3.924 -7.413 1.00 98.00 106 ALA A O 1
ATOM 752 N N . ALA A 1 107 ? 6.246 2.768 -9.107 1.00 98.12 107 ALA A N 1
ATOM 753 C CA . ALA A 1 107 ? 5.516 1.530 -8.849 1.00 98.12 107 ALA A CA 1
ATOM 754 C C . ALA A 1 107 ? 5.907 0.906 -7.496 1.00 98.12 107 ALA A C 1
ATOM 756 O O . ALA A 1 107 ? 5.042 0.547 -6.693 1.00 98.12 107 ALA A O 1
ATOM 757 N N . ARG A 1 108 ? 7.210 0.832 -7.205 1.00 98.44 108 ARG A N 1
ATOM 758 C CA . ARG A 1 108 ? 7.738 0.291 -5.944 1.00 98.44 108 ARG A CA 1
ATOM 759 C C . ARG A 1 108 ? 7.302 1.130 -4.745 1.00 98.44 108 ARG A C 1
ATOM 761 O O . ARG A 1 108 ? 6.869 0.580 -3.735 1.00 98.44 108 ARG A O 1
ATOM 768 N N . ASP A 1 109 ? 7.341 2.453 -4.880 1.00 98.12 109 ASP A N 1
ATOM 769 C CA . ASP A 1 109 ? 6.920 3.390 -3.839 1.00 98.12 109 ASP A CA 1
ATOM 770 C C . ASP A 1 109 ? 5.447 3.204 -3.469 1.00 98.12 109 ASP A C 1
ATOM 772 O O . ASP A 1 109 ? 5.089 3.201 -2.286 1.00 98.12 109 ASP A O 1
ATOM 776 N N . VAL A 1 110 ? 4.567 3.020 -4.460 1.00 98.38 110 VAL A N 1
ATOM 777 C CA . VAL A 1 110 ? 3.144 2.825 -4.173 1.00 98.38 110 VAL A CA 1
ATOM 778 C C . VAL A 1 110 ? 2.860 1.448 -3.570 1.00 98.38 110 VAL A C 1
ATOM 780 O O . VAL A 1 110 ? 2.085 1.380 -2.613 1.00 98.38 110 VAL A O 1
ATOM 783 N N . VAL A 1 111 ? 3.510 0.374 -4.040 1.00 98.31 111 VAL A N 1
ATOM 784 C CA . VAL A 1 111 ? 3.392 -0.961 -3.420 1.00 98.31 111 VAL A CA 1
ATOM 785 C C . VAL A 1 111 ? 3.865 -0.914 -1.968 1.00 98.31 111 VAL A C 1
ATOM 787 O O . VAL A 1 111 ? 3.143 -1.350 -1.062 1.00 98.31 111 VAL A O 1
ATOM 790 N N . TRP A 1 112 ? 5.016 -0.284 -1.726 1.00 96.81 112 TRP A N 1
ATOM 791 C CA . TRP A 1 112 ? 5.554 -0.081 -0.388 1.00 96.81 112 TRP A CA 1
ATOM 792 C C . TRP A 1 112 ? 4.597 0.725 0.491 1.00 96.81 112 TRP A C 1
ATOM 794 O O . TRP A 1 112 ? 4.342 0.336 1.630 1.00 96.81 112 TRP A O 1
ATOM 804 N N . SER A 1 113 ? 4.003 1.807 -0.024 1.00 97.00 113 SER A N 1
ATOM 805 C CA . SER A 1 113 ? 3.054 2.612 0.751 1.00 97.00 113 SER A CA 1
ATOM 806 C C . SER A 1 113 ? 1.809 1.806 1.129 1.00 97.00 113 SER A C 1
ATOM 808 O O . SER A 1 113 ? 1.379 1.846 2.283 1.00 97.00 113 SER A O 1
ATOM 810 N N . ILE A 1 114 ? 1.254 0.998 0.218 1.00 98.44 114 ILE A N 1
ATOM 811 C CA . ILE A 1 114 ? 0.108 0.137 0.547 1.00 98.44 114 ILE A CA 1
ATOM 812 C C . ILE A 1 114 ? 0.501 -0.870 1.638 1.00 98.44 114 ILE A C 1
ATOM 814 O O . ILE A 1 114 ? -0.166 -0.940 2.673 1.00 98.44 114 ILE A O 1
ATOM 818 N N . GLY A 1 115 ? 1.599 -1.607 1.468 1.00 97.25 115 GLY A N 1
ATOM 819 C CA . GLY A 1 115 ? 2.012 -2.626 2.435 1.00 97.25 115 GLY A CA 1
ATOM 820 C C . GLY A 1 115 ? 2.435 -2.045 3.791 1.00 97.25 115 GLY A C 1
ATOM 821 O O . GLY A 1 115 ? 1.950 -2.461 4.850 1.00 97.25 115 GLY A O 1
ATOM 822 N N . ARG A 1 116 ? 3.337 -1.061 3.782 1.00 92.88 116 ARG A N 1
ATOM 823 C CA . ARG A 1 116 ? 4.038 -0.580 4.979 1.00 92.88 116 ARG A CA 1
ATOM 824 C C . ARG A 1 116 ? 3.385 0.619 5.659 1.00 92.88 116 ARG A C 1
ATOM 826 O O . ARG A 1 116 ? 3.546 0.745 6.878 1.00 92.88 116 ARG A O 1
ATOM 833 N N . ASP A 1 117 ? 2.628 1.440 4.930 1.00 94.12 117 ASP A N 1
ATOM 834 C CA . ASP A 1 117 ? 1.896 2.576 5.508 1.00 94.12 117 ASP A CA 1
ATOM 835 C C . ASP A 1 117 ? 0.399 2.303 5.691 1.00 94.12 117 ASP A C 1
ATOM 837 O O . ASP A 1 117 ? -0.210 2.893 6.580 1.00 94.12 117 ASP A O 1
ATOM 841 N N . ARG A 1 118 ? -0.239 1.467 4.856 1.00 96.75 118 ARG A N 1
ATOM 842 C CA . ARG A 1 118 ? -1.684 1.185 4.987 1.00 96.75 118 ARG A CA 1
ATOM 843 C C . ARG A 1 118 ? -1.936 -0.074 5.793 1.00 96.75 118 ARG A C 1
ATOM 845 O O . ARG A 1 118 ? -2.493 0.016 6.885 1.00 96.75 118 ARG A O 1
ATOM 852 N N . LEU A 1 119 ? -1.498 -1.229 5.294 1.00 97.38 119 LEU A N 1
ATOM 853 C CA . LEU A 1 119 ? -1.800 -2.514 5.929 1.00 97.38 119 LEU A CA 1
ATOM 854 C C . LEU A 1 119 ? -1.166 -2.618 7.315 1.00 97.38 119 LEU A C 1
ATOM 856 O O . LEU A 1 119 ? -1.858 -2.926 8.283 1.00 97.38 119 LEU A O 1
ATOM 860 N N . ARG A 1 120 ? 0.127 -2.295 7.447 1.00 94.62 120 ARG A N 1
ATOM 861 C CA . ARG A 1 120 ? 0.798 -2.304 8.757 1.00 94.62 120 ARG A CA 1
ATOM 862 C C . ARG A 1 120 ? 0.120 -1.372 9.762 1.00 94.62 120 ARG A C 1
ATOM 864 O O . ARG A 1 120 ? -0.115 -1.783 10.892 1.00 94.62 120 ARG A O 1
ATOM 871 N N . THR A 1 121 ? -0.210 -0.140 9.370 1.00 95.19 121 THR A N 1
ATOM 872 C CA . THR A 1 121 ? -0.890 0.803 10.269 1.00 95.19 121 THR A CA 1
ATOM 873 C C . THR A 1 121 ? -2.267 0.290 10.668 1.00 95.19 121 THR A C 1
ATOM 875 O O . THR A 1 121 ? -2.598 0.356 11.845 1.00 95.19 121 THR A O 1
ATOM 878 N N . ALA A 1 122 ? -3.042 -0.279 9.742 1.00 96.06 122 ALA A N 1
ATOM 879 C CA . ALA A 1 122 ? -4.331 -0.879 10.074 1.00 96.06 122 ALA A CA 1
ATOM 880 C C . ALA A 1 122 ? -4.197 -2.021 11.097 1.00 96.06 122 ALA A C 1
ATOM 882 O O . ALA A 1 122 ? -4.984 -2.061 12.038 1.00 96.06 122 ALA A O 1
ATOM 883 N N . ARG A 1 123 ? -3.172 -2.884 10.981 1.00 94.81 123 ARG A N 1
ATOM 884 C CA . ARG A 1 123 ? -2.891 -3.935 11.983 1.00 94.81 123 ARG A CA 1
ATOM 885 C C . ARG A 1 123 ? -2.603 -3.358 13.359 1.00 94.81 123 ARG A C 1
ATOM 887 O O . ARG A 1 123 ? -3.242 -3.760 14.319 1.00 94.81 123 ARG A O 1
ATOM 894 N N . LEU A 1 124 ? -1.676 -2.405 13.442 1.00 94.56 124 LEU A N 1
ATOM 895 C CA . LEU A 1 124 ? -1.271 -1.802 14.715 1.00 94.56 124 LEU A CA 1
ATOM 896 C C . LEU A 1 124 ? -2.420 -1.033 15.376 1.00 94.56 124 LEU A C 1
ATOM 898 O O . LEU A 1 124 ? -2.559 -1.038 16.595 1.00 94.56 124 LEU A O 1
ATOM 902 N N . VAL A 1 125 ? -3.259 -0.373 14.572 1.00 95.62 125 VAL A N 1
ATOM 903 C CA . VAL A 1 125 ? -4.472 0.277 15.074 1.00 95.62 125 VAL A CA 1
ATOM 904 C C . VAL A 1 125 ? -5.469 -0.760 15.587 1.00 95.62 125 VAL A C 1
ATOM 906 O O . VAL A 1 125 ? -5.979 -0.579 16.686 1.00 95.62 125 VAL A O 1
ATOM 909 N N . ALA A 1 126 ? -5.731 -1.837 14.840 1.00 93.88 126 ALA A N 1
ATOM 910 C CA . ALA A 1 126 ? -6.666 -2.884 15.255 1.00 93.88 126 ALA A CA 1
ATOM 911 C C . ALA A 1 126 ? -6.191 -3.624 16.519 1.00 93.88 126 ALA A C 1
ATOM 913 O O . ALA A 1 126 ? -6.987 -3.879 17.418 1.00 93.88 126 ALA A O 1
ATOM 914 N N . GLU A 1 127 ? -4.890 -3.899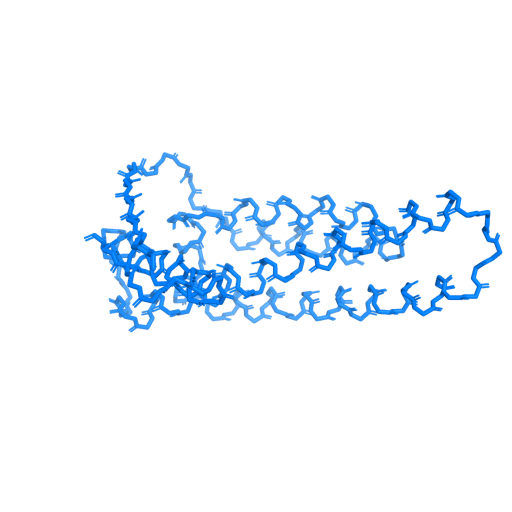 16.631 1.00 93.19 127 GLU A N 1
ATOM 915 C CA . GLU A 1 127 ? -4.280 -4.530 17.806 1.00 93.19 127 GLU A CA 1
ATOM 916 C C . GLU A 1 127 ? -4.502 -3.706 19.082 1.00 93.19 127 GLU A C 1
ATOM 918 O O . GLU A 1 127 ? -4.867 -4.256 20.119 1.00 93.19 127 GLU A O 1
ATOM 923 N N . LEU A 1 128 ? -4.336 -2.382 18.999 1.00 92.75 128 LEU A N 1
ATOM 924 C CA . LEU A 1 128 ? -4.520 -1.480 20.139 1.00 92.75 128 LEU A CA 1
ATOM 925 C C . LEU A 1 128 ? -5.990 -1.160 20.425 1.00 92.75 128 LEU A C 1
ATOM 927 O O . LEU A 1 128 ? -6.374 -1.026 21.584 1.00 92.75 128 LEU A O 1
ATOM 931 N N . ALA A 1 129 ? -6.803 -1.003 19.379 1.00 93.81 129 ALA A N 1
ATOM 932 C CA . ALA A 1 129 ? -8.214 -0.659 19.514 1.00 93.81 129 ALA A CA 1
ATOM 933 C C . ALA A 1 129 ? -9.059 -1.839 20.015 1.00 93.81 129 ALA A C 1
ATOM 935 O O . ALA A 1 129 ? -10.085 -1.621 20.661 1.00 93.81 129 ALA A O 1
ATOM 936 N N . GLY A 1 130 ? -8.611 -3.067 19.745 1.00 89.75 130 GLY A N 1
ATOM 937 C CA . GLY A 1 130 ? -9.342 -4.289 20.041 1.00 89.75 130 GLY A CA 1
ATOM 938 C C . GLY A 1 130 ? -10.406 -4.613 18.990 1.00 89.75 130 GLY A C 1
ATOM 939 O O . GLY A 1 130 ? -10.704 -3.817 18.098 1.00 89.75 130 GLY A O 1
ATOM 940 N N . ARG A 1 131 ? -10.979 -5.815 19.114 1.00 87.44 131 ARG A N 1
ATOM 941 C CA . ARG A 1 131 ? -12.044 -6.299 18.224 1.00 87.44 131 ARG A CA 1
ATOM 942 C C . ARG A 1 131 ? -13.301 -5.444 18.347 1.00 87.44 131 ARG A C 1
ATOM 944 O O . ARG A 1 131 ? -13.641 -5.011 19.448 1.00 87.44 131 ARG A O 1
ATOM 951 N N . ASP A 1 132 ? -13.993 -5.259 17.226 1.00 87.38 132 ASP A N 1
ATOM 952 C CA . ASP A 1 132 ? -15.256 -4.514 17.131 1.00 87.38 132 ASP A CA 1
ATOM 953 C C . ASP A 1 132 ? -15.135 -3.048 17.595 1.00 87.38 132 ASP A C 1
ATOM 955 O O . ASP A 1 132 ? -16.112 -2.409 18.002 1.00 87.38 132 ASP A O 1
ATOM 959 N N . ALA A 1 133 ? -13.920 -2.490 17.542 1.00 91.94 133 ALA A N 1
ATOM 960 C CA . ALA A 1 133 ? -13.658 -1.126 17.965 1.00 91.94 133 ALA A CA 1
ATOM 961 C C . ALA A 1 133 ? -14.486 -0.113 17.163 1.00 91.94 133 ALA A C 1
ATOM 963 O O . ALA A 1 133 ? -14.487 -0.080 15.930 1.00 91.94 133 ALA A O 1
ATOM 964 N N . GLY A 1 134 ? -15.155 0.787 17.884 1.00 92.06 134 GLY A N 1
ATOM 965 C CA . GLY A 1 134 ? -15.903 1.875 17.269 1.00 92.06 134 GLY A CA 1
ATOM 966 C C . GLY A 1 134 ? -15.001 2.868 16.526 1.00 92.06 134 GLY A C 1
ATOM 967 O O . GLY A 1 134 ? -13.812 3.018 16.812 1.00 92.06 134 GLY A O 1
ATOM 968 N N . VAL A 1 135 ? -15.604 3.637 15.615 1.00 91.94 135 VAL A N 1
ATOM 969 C CA . VAL A 1 135 ? -14.913 4.633 14.770 1.00 91.94 135 VAL A CA 1
ATOM 970 C C . VAL A 1 135 ? -14.065 5.618 15.582 1.00 91.94 135 VAL A C 1
ATOM 972 O O . VAL A 1 135 ? -12.968 5.979 15.159 1.00 91.94 135 VAL A O 1
ATOM 975 N N . ALA A 1 136 ? -14.541 6.035 16.759 1.00 91.94 136 ALA A N 1
ATOM 976 C CA . ALA A 1 136 ? -13.807 6.950 17.631 1.00 91.94 136 ALA A CA 1
ATOM 977 C C . ALA A 1 136 ? -12.478 6.350 18.124 1.00 91.94 136 ALA A C 1
ATOM 979 O O . ALA A 1 136 ? -11.452 7.028 18.080 1.00 91.94 136 ALA A O 1
ATOM 980 N N . ALA A 1 137 ? -12.480 5.074 18.526 1.00 93.94 137 ALA A N 1
ATOM 981 C CA . ALA A 1 137 ? -11.277 4.375 18.971 1.00 93.94 137 ALA A CA 1
ATOM 982 C C . ALA A 1 137 ? -10.293 4.191 17.808 1.00 93.94 137 ALA A C 1
ATOM 984 O O . ALA A 1 137 ? -9.134 4.587 17.921 1.00 93.94 137 ALA A O 1
ATOM 985 N N . LEU A 1 138 ? -10.768 3.700 16.656 1.00 94.88 138 LEU A N 1
ATOM 986 C CA . LEU A 1 138 ? -9.939 3.550 15.453 1.00 94.88 138 LEU A CA 1
ATOM 987 C C . LEU A 1 138 ? -9.317 4.883 15.015 1.00 94.88 138 LEU A C 1
ATOM 989 O O . LEU A 1 138 ? -8.139 4.936 14.665 1.00 94.88 138 LEU A O 1
ATOM 993 N N . SER A 1 139 ? -10.081 5.977 15.070 1.00 93.56 139 SER A N 1
ATOM 994 C CA . SER A 1 139 ? -9.578 7.313 14.746 1.00 93.56 139 SER A CA 1
ATOM 995 C C . SER A 1 139 ? -8.522 7.795 15.742 1.00 93.56 139 SER A C 1
ATOM 997 O O . SER A 1 139 ? -7.523 8.378 15.323 1.00 93.56 139 SER A O 1
ATOM 999 N N . GLY A 1 140 ? -8.727 7.570 17.043 1.00 93.44 140 GLY A N 1
ATOM 1000 C CA . GLY A 1 140 ? -7.770 7.946 18.084 1.00 93.44 140 GLY A CA 1
ATOM 1001 C C . GLY A 1 140 ? -6.449 7.190 17.950 1.00 93.44 140 GLY A C 1
ATOM 1002 O O . GLY A 1 140 ? -5.385 7.802 17.886 1.00 93.44 140 GLY A O 1
ATOM 1003 N N . TYR A 1 141 ? -6.507 5.865 17.812 1.00 95.06 141 TYR A N 1
ATOM 1004 C CA . TYR A 1 141 ? -5.306 5.046 17.648 1.00 95.06 141 TYR A CA 1
ATOM 1005 C C . TYR A 1 141 ? -4.600 5.281 16.313 1.00 95.06 141 TYR A C 1
ATOM 1007 O O . TYR A 1 141 ? -3.371 5.247 16.271 1.00 95.06 141 TYR A O 1
ATOM 1015 N N . LEU A 1 142 ? -5.328 5.596 15.236 1.00 94.69 142 LEU A N 1
ATOM 1016 C CA . LEU A 1 142 ? -4.704 6.018 13.981 1.00 94.69 142 LEU A CA 1
ATOM 1017 C C . LEU A 1 142 ? -3.881 7.299 14.163 1.00 94.69 142 LEU A C 1
ATOM 1019 O O . LEU A 1 142 ? -2.762 7.370 13.662 1.00 94.69 142 LEU A O 1
ATOM 1023 N N . MET A 1 143 ? -4.401 8.286 14.896 1.00 92.81 143 MET A N 1
ATOM 1024 C CA . MET A 1 143 ? -3.669 9.525 15.187 1.00 92.81 143 MET A CA 1
ATOM 1025 C C . MET A 1 143 ? -2.392 9.251 15.986 1.00 92.81 143 MET A C 1
ATOM 1027 O O . MET A 1 143 ? -1.331 9.766 15.639 1.00 92.81 143 MET A O 1
ATOM 1031 N N . ILE A 1 144 ? -2.465 8.387 17.002 1.00 92.00 144 ILE A N 1
ATOM 1032 C CA . ILE A 1 144 ? -1.289 7.972 17.784 1.00 92.00 144 ILE A CA 1
ATOM 1033 C C . ILE A 1 144 ? -0.253 7.287 16.880 1.00 92.00 144 ILE A C 1
ATOM 1035 O O . ILE A 1 144 ? 0.922 7.649 16.896 1.00 92.00 144 ILE A O 1
ATOM 1039 N N . GLN A 1 145 ? -0.684 6.348 16.033 1.00 92.88 145 GLN A N 1
ATOM 1040 C CA . GLN A 1 145 ? 0.207 5.652 15.099 1.00 92.88 145 GLN A CA 1
ATOM 1041 C C . GLN A 1 145 ? 0.857 6.602 14.084 1.00 92.88 145 GLN A C 1
ATOM 1043 O O . GLN A 1 145 ? 2.026 6.439 13.740 1.00 92.88 145 GLN A O 1
ATOM 1048 N N . GLN A 1 146 ? 0.132 7.622 13.621 1.00 91.25 146 GLN A N 1
ATOM 1049 C CA . GLN A 1 146 ? 0.689 8.660 12.752 1.00 91.25 146 GLN A CA 1
ATOM 1050 C C . GLN A 1 146 ? 1.731 9.519 13.475 1.00 91.25 146 GLN A C 1
ATOM 1052 O O . GLN A 1 146 ? 2.735 9.880 12.860 1.00 91.25 146 GLN A O 1
ATOM 1057 N N . ALA A 1 147 ? 1.530 9.805 14.764 1.00 90.12 147 ALA A N 1
ATOM 1058 C CA . ALA A 1 147 ? 2.509 10.512 15.584 1.00 90.12 147 ALA A CA 1
ATOM 1059 C C . ALA A 1 147 ? 3.806 9.707 15.709 1.00 90.12 147 ALA A C 1
ATOM 1061 O O . ALA A 1 147 ? 4.879 10.229 15.418 1.00 90.12 147 ALA A O 1
ATOM 1062 N N . PHE A 1 148 ? 3.710 8.419 16.049 1.00 88.31 148 PHE A N 1
ATOM 1063 C CA . PHE A 1 148 ? 4.877 7.540 16.161 1.00 88.31 148 PHE A CA 1
ATOM 1064 C C . PHE A 1 148 ? 5.607 7.373 14.829 1.00 88.31 148 PHE A C 1
ATOM 1066 O O . PHE A 1 148 ? 6.815 7.566 14.769 1.00 88.31 148 PHE A O 1
ATOM 1073 N N . ALA A 1 149 ? 4.885 7.151 13.728 1.00 86.12 149 ALA A N 1
ATOM 1074 C CA . ALA A 1 149 ? 5.508 7.077 12.406 1.00 86.12 149 ALA A CA 1
ATOM 1075 C C . ALA A 1 149 ? 6.222 8.385 12.003 1.00 86.12 149 ALA A C 1
ATOM 1077 O O . ALA A 1 149 ? 7.215 8.355 11.271 1.00 86.12 149 ALA A O 1
ATOM 1078 N N . ALA A 1 150 ? 5.723 9.542 12.451 1.00 85.12 150 ALA A N 1
ATOM 1079 C CA . ALA A 1 150 ? 6.389 10.823 12.242 1.00 85.12 150 ALA A CA 1
ATOM 1080 C C . ALA A 1 150 ? 7.650 10.964 13.112 1.00 85.12 150 ALA A C 1
ATOM 1082 O O . ALA A 1 150 ? 8.660 11.456 12.608 1.00 85.12 150 ALA A O 1
ATOM 1083 N N . ILE A 1 151 ? 7.613 10.497 14.365 1.00 85.00 151 ILE A N 1
ATOM 1084 C CA . ILE A 1 151 ? 8.779 10.446 15.263 1.00 85.00 151 ILE A CA 1
ATOM 1085 C C . ILE A 1 151 ? 9.878 9.568 14.669 1.00 85.00 151 ILE A C 1
ATOM 1087 O O . ILE A 1 151 ? 10.988 10.065 14.491 1.00 85.00 151 ILE A O 1
ATOM 1091 N N . ASP A 1 152 ? 9.558 8.340 14.254 1.00 83.50 152 ASP A N 1
ATOM 1092 C CA . ASP A 1 152 ? 10.527 7.408 13.660 1.00 83.50 152 ASP A CA 1
ATOM 1093 C C . ASP A 1 152 ? 11.256 8.046 12.464 1.00 83.50 152 ASP A C 1
ATOM 1095 O O . ASP A 1 152 ? 12.477 7.973 12.324 1.00 83.50 152 ASP A O 1
ATOM 1099 N N . ARG A 1 153 ? 10.519 8.754 11.596 1.00 78.44 153 ARG A N 1
ATOM 1100 C CA . ARG A 1 153 ? 11.111 9.456 10.443 1.00 78.44 153 ARG A CA 1
ATOM 1101 C C . ARG A 1 153 ? 11.980 10.653 10.833 1.00 78.44 153 ARG A C 1
ATOM 1103 O O . ARG A 1 153 ? 12.818 11.064 10.028 1.00 78.44 153 ARG A O 1
ATOM 1110 N N . MET A 1 154 ? 11.764 11.263 11.996 1.00 79.19 154 MET A N 1
ATOM 1111 C CA . MET A 1 154 ? 12.602 12.356 12.500 1.00 79.19 154 MET A CA 1
ATOM 1112 C C . MET A 1 154 ? 13.863 11.845 13.193 1.00 79.19 154 MET A C 1
ATOM 1114 O O . MET A 1 154 ? 14.913 12.465 13.027 1.00 79.19 154 MET A O 1
ATOM 1118 N N . GLU A 1 155 ? 13.777 10.726 13.913 1.00 74.69 155 GLU A N 1
ATOM 1119 C CA . GLU A 1 155 ? 14.926 10.083 14.559 1.00 74.69 155 GLU A CA 1
ATOM 1120 C C . GLU A 1 155 ? 15.996 9.723 13.520 1.00 74.69 155 GLU A C 1
ATOM 1122 O O . GLU A 1 155 ? 17.155 10.115 13.649 1.00 74.69 155 GLU A O 1
ATOM 1127 N N . VAL A 1 156 ? 15.580 9.139 12.390 1.00 72.19 156 VAL A N 1
ATOM 1128 C CA . VAL A 1 156 ? 16.463 8.826 11.248 1.00 72.19 156 VAL A CA 1
ATOM 1129 C C . VAL A 1 156 ? 17.144 10.078 10.658 1.00 72.19 156 VAL A C 1
ATOM 1131 O O . VAL A 1 156 ? 18.173 9.979 9.994 1.00 72.19 156 VAL A O 1
ATOM 1134 N N . ARG A 1 157 ? 16.611 11.281 10.913 1.00 69.19 157 ARG A N 1
ATOM 1135 C CA . ARG A 1 157 ? 17.156 12.571 10.448 1.00 69.19 157 ARG A CA 1
ATOM 1136 C C . ARG A 1 157 ? 17.999 13.296 11.509 1.00 69.19 157 ARG A C 1
ATOM 1138 O O . ARG A 1 157 ? 18.261 14.490 11.351 1.00 69.19 157 ARG A O 1
ATOM 1145 N N . GLY A 1 158 ? 18.401 12.611 12.584 1.00 72.31 158 GLY A N 1
ATOM 1146 C CA . GLY A 1 158 ? 19.271 13.162 13.631 1.00 72.31 158 GLY A CA 1
ATOM 1147 C C . GLY A 1 158 ? 18.581 14.203 14.519 1.00 72.31 158 GLY A C 1
ATOM 1148 O O . GLY A 1 158 ? 19.192 15.195 14.923 1.00 72.31 158 GLY A O 1
ATOM 1149 N N . ARG A 1 159 ? 17.271 14.050 14.753 1.00 72.06 159 ARG A N 1
ATOM 1150 C CA . ARG A 1 159 ? 16.526 14.862 15.726 1.00 72.06 159 ARG A CA 1
ATOM 1151 C C . ARG A 1 159 ? 16.460 14.110 17.050 1.00 72.06 159 ARG A C 1
ATOM 1153 O O . ARG A 1 159 ? 15.677 13.183 17.191 1.00 72.06 159 ARG A O 1
ATOM 1160 N N . ASP A 1 160 ? 17.244 14.565 18.021 1.00 67.12 160 ASP A N 1
ATOM 1161 C CA . ASP A 1 160 ? 17.407 13.883 19.318 1.00 67.12 160 ASP A CA 1
ATOM 1162 C C . ASP A 1 160 ? 16.216 14.061 20.282 1.00 67.12 160 ASP A C 1
ATOM 1164 O O . ASP A 1 160 ? 16.230 13.538 21.394 1.00 67.12 160 ASP A O 1
ATOM 1168 N N . SER A 1 161 ? 15.199 14.846 19.903 1.00 65.31 161 SER A N 1
ATOM 1169 C CA . SER A 1 161 ? 13.999 15.068 20.716 1.00 65.31 161 SER A CA 1
ATOM 1170 C C . SER A 1 161 ? 12.801 15.552 19.890 1.00 65.31 161 SER A C 1
ATOM 1172 O O . SER A 1 161 ? 12.938 16.364 18.965 1.00 65.31 161 SER A O 1
ATOM 1174 N N . ALA A 1 162 ? 11.609 15.071 20.254 1.00 66.00 162 ALA A N 1
ATOM 1175 C CA . ALA A 1 162 ? 10.343 15.411 19.612 1.00 66.00 162 ALA A CA 1
ATOM 1176 C C . ALA A 1 162 ? 9.215 15.574 20.639 1.00 66.00 162 ALA A C 1
ATOM 1178 O O . ALA A 1 162 ? 9.003 14.690 21.466 1.00 66.00 162 ALA A O 1
ATOM 1179 N N . GLY A 1 163 ? 8.495 16.696 20.573 1.00 69.94 163 GLY A N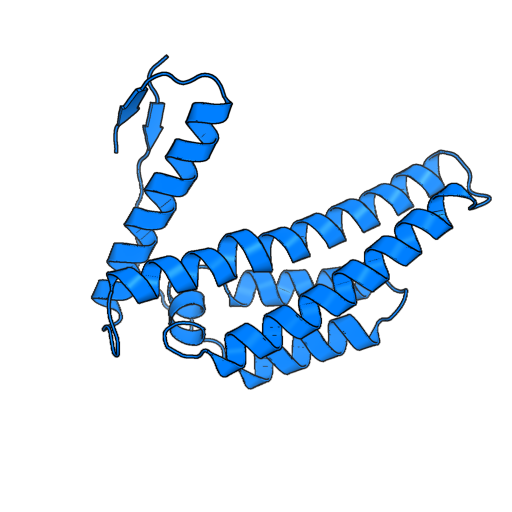 1
ATOM 1180 C CA . GLY A 1 163 ? 7.224 16.880 21.278 1.00 69.94 163 GLY A CA 1
ATOM 1181 C C . GLY A 1 163 ? 6.036 16.475 20.400 1.00 69.94 163 GLY A C 1
ATOM 1182 O O . GLY A 1 163 ? 6.068 16.716 19.188 1.00 69.94 163 GLY A O 1
ATOM 1183 N N . ILE A 1 164 ? 5.008 15.886 21.022 1.00 71.19 164 ILE A N 1
ATOM 1184 C CA . ILE A 1 164 ? 3.660 15.677 20.461 1.00 71.19 164 ILE A CA 1
ATOM 1185 C C . ILE A 1 164 ? 2.706 16.640 21.167 1.00 71.19 164 ILE A C 1
ATOM 1187 O O . ILE A 1 164 ? 2.805 16.720 22.413 1.00 71.19 164 ILE A O 1
#

Secondary structure (DSSP, 8-state):
-EEE----PPPP-SPPPPHHHHHHHHHHHHHTTT-HHHHHHHHHHHHHHTSHHHHHHHHTT-HHHHHHHHHHHHHHHHHHHHHHHHHHT----HHHHHHHHHHHHHHHHHHHIIIIIIIHHHHHHHHHH-TT--HHHHHHHHHHHHHHHHHHHHHTTT--EEE-

pLDDT: mean 92.51, std 8.39, range [61.78, 98.75]

Foldseek 3Di:
DEAEDDDDDDDDPDAQDALVVLLVLLVVLLVCQLVLQSSLVSLVVSLVSLDALSNLVNQQVCVVSLVSLVVSLVSLVVSLVVQVVVLVPDPDDPVRSVVSVVSSVSSVVSSCCCVPVRSVLSVQQNVVQDPPRDSVSSNVSSRVSVVVVVVVVVVVVVNPYYHD